Protein AF-A0A174V2C5-F1 (afdb_monomer)

pLDDT: mean 84.45, std 13.78, range [47.78, 96.88]

Sequence (103 aa):
MIDDFKVVDGKNGIFLGAPSKPDPTSRTGYRSTVRINDRATQERLNAAGAQAYHSAVEKLIARAEAVRPTPIKEQMAQAAREAGKENAARTAPAKKKEARDDR

Organism: NCBI:txid169435

Radius of gyration: 32.79 Å; Cα contacts (8 Å, |Δi|>4): 65; chains: 1; bounding box: 69×29×97 Å

Nearest PDB structures (foldseek):
  2ia9-assembly2_C  TM=8.467E-01  e=2.890E-02  Bacillus subtilis

InterPro domains:
  IPR036751 Stage V sporulation protein G superfamily [G3DSA:3.30.1120.40] (1-68)
  IPR036751 Stage V sporulation protein G superfamily [SSF160537] (1-59)

Solvent-accessible surface area (backbone atoms only — not comparable to full-atom values): 6418 Å² total; per-residue (Å²): 139,88,72,72,63,37,84,38,84,48,100,91,46,63,32,59,39,66,24,65,44,82,27,91,87,37,97,80,41,46,41,63,80,55,84,77,88,50,65,69,58,48,53,52,50,20,52,53,45,39,51,53,50,51,56,50,51,52,55,50,49,53,52,54,57,75,64,54,73,75,57,67,72,58,50,52,53,50,52,52,52,50,51,51,51,54,58,69,68,50,76,78,78,82,82,72,82,79,80,84,82,88,128

Mean predicted aligned error: 12.99 Å

Secondary structure (DSSP, 8-state):
-----EEEEETTEEEEEPPEEE-TTSTTSEEES-----HHHHHHHHHHHHHHHHHHHHHHHHHHHHTPPPPHHHHHHHHHHHHHHHHHHSPPP----------

Foldseek 3Di:
DADDWDFDQDPVGTFTDAHWDQDPPDPVRIDHPDDDPDPVVRVVRGVVVRVVVVVVVVVVVVVVVVPDPDPVVVVVVVVVVVVVVVVVPDDDDPDDDDDDDDD

Structure (mmCIF, N/CA/C/O backbone):
data_AF-A0A174V2C5-F1
#
_entry.id   AF-A0A174V2C5-F1
#
loop_
_atom_site.group_PDB
_atom_site.id
_atom_site.type_symbol
_atom_site.label_atom_id
_atom_site.label_alt_id
_atom_site.label_comp_id
_atom_site.label_asym_id
_atom_site.label_entity_id
_atom_site.label_seq_id
_atom_site.pdbx_PDB_ins_code
_atom_site.Cartn_x
_atom_site.Cartn_y
_atom_site.Cartn_z
_atom_site.occupancy
_atom_site.B_iso_or_equiv
_atom_site.auth_seq_id
_atom_site.auth_comp_id
_atom_site.auth_asym_id
_atom_site.auth_atom_id
_atom_site.pdbx_PDB_model_num
ATOM 1 N N . MET A 1 1 ? 4.905 -16.848 -7.999 1.00 83.62 1 MET A N 1
ATOM 2 C CA . MET A 1 1 ? 4.434 -15.681 -7.225 1.00 83.62 1 MET A CA 1
ATOM 3 C C . MET A 1 1 ? 5.636 -14.782 -6.972 1.00 83.62 1 MET A C 1
ATOM 5 O O . MET A 1 1 ? 6.736 -15.317 -6.883 1.00 83.62 1 MET A O 1
ATOM 9 N N . ILE A 1 2 ? 5.462 -13.460 -6.995 1.00 88.81 2 ILE A N 1
ATOM 10 C CA . ILE A 1 2 ? 6.523 -12.492 -6.682 1.00 88.81 2 ILE A CA 1
ATOM 11 C C . ILE A 1 2 ? 6.024 -11.679 -5.500 1.00 88.81 2 ILE A C 1
ATOM 13 O O . ILE A 1 2 ? 4.955 -11.076 -5.589 1.00 88.81 2 ILE A O 1
ATOM 17 N N . ASP A 1 3 ? 6.825 -11.652 -4.447 1.00 91.44 3 ASP A N 1
ATOM 18 C CA . ASP A 1 3 ? 6.482 -11.031 -3.176 1.00 91.44 3 ASP A CA 1
ATOM 19 C C . ASP A 1 3 ? 7.393 -9.830 -2.894 1.00 91.44 3 ASP A C 1
ATOM 21 O O . ASP A 1 3 ? 8.247 -9.474 -3.710 1.00 91.44 3 ASP A O 1
ATOM 25 N N . ASP A 1 4 ? 7.193 -9.186 -1.745 1.00 93.88 4 ASP A N 1
ATOM 26 C CA . ASP A 1 4 ? 7.984 -8.045 -1.262 1.00 93.88 4 ASP A CA 1
ATOM 27 C C . ASP A 1 4 ? 7.872 -6.758 -2.098 1.00 93.88 4 ASP A C 1
ATOM 29 O O . ASP A 1 4 ? 8.752 -5.889 -2.057 1.00 93.88 4 ASP A O 1
ATOM 33 N N . PHE A 1 5 ? 6.769 -6.590 -2.832 1.00 93.00 5 PHE A N 1
ATOM 34 C CA . PHE A 1 5 ? 6.405 -5.272 -3.346 1.00 93.00 5 PHE A CA 1
ATOM 35 C C . PHE A 1 5 ? 6.093 -4.338 -2.181 1.00 93.00 5 PHE A C 1
ATOM 37 O O . PHE A 1 5 ? 5.423 -4.712 -1.217 1.00 93.00 5 PHE A O 1
ATOM 44 N N . LYS A 1 6 ? 6.553 -3.095 -2.287 1.00 92.81 6 LYS A N 1
ATOM 45 C CA . LYS A 1 6 ? 6.288 -2.067 -1.279 1.00 92.81 6 LYS A CA 1
ATOM 46 C C . LYS A 1 6 ? 5.291 -1.073 -1.836 1.00 92.81 6 LYS A C 1
ATOM 48 O O . LYS A 1 6 ? 5.484 -0.577 -2.939 1.00 92.81 6 LYS A O 1
ATOM 53 N N . VAL A 1 7 ? 4.266 -0.740 -1.065 1.00 94.69 7 VAL A N 1
ATOM 54 C CA . VAL A 1 7 ? 3.452 0.443 -1.353 1.00 94.69 7 VAL A CA 1
ATOM 55 C C . VAL A 1 7 ? 4.269 1.655 -0.916 1.00 94.69 7 VAL A C 1
ATOM 57 O O . VAL A 1 7 ? 4.649 1.755 0.250 1.00 94.69 7 VAL A O 1
ATOM 60 N N . VAL A 1 8 ? 4.605 2.532 -1.857 1.00 94.94 8 VAL A N 1
ATOM 61 C CA . VAL A 1 8 ? 5.431 3.718 -1.612 1.00 94.94 8 VAL A CA 1
ATOM 62 C C . VAL A 1 8 ? 4.603 4.954 -1.907 1.00 94.94 8 VAL A C 1
ATOM 64 O O . VAL A 1 8 ? 4.074 5.086 -3.008 1.00 94.94 8 VAL A O 1
ATOM 67 N N . ASP A 1 9 ? 4.529 5.863 -0.938 1.00 94.62 9 ASP A N 1
ATOM 68 C CA . ASP A 1 9 ? 3.985 7.202 -1.143 1.00 94.62 9 ASP A CA 1
ATOM 69 C C . ASP A 1 9 ? 5.096 8.121 -1.661 1.00 94.62 9 ASP A C 1
ATOM 71 O O . ASP A 1 9 ? 6.029 8.487 -0.940 1.00 94.62 9 ASP A O 1
ATOM 75 N N . GLY A 1 10 ? 5.066 8.387 -2.965 1.00 93.56 10 GLY A N 1
ATOM 76 C CA . GLY A 1 10 ? 6.037 9.235 -3.637 1.00 93.56 10 GLY A CA 1
ATOM 77 C C . GLY A 1 10 ? 5.493 10.633 -3.898 1.00 93.56 10 GLY A C 1
ATOM 78 O O . GLY A 1 10 ? 4.306 10.910 -3.782 1.00 93.56 10 GLY A O 1
ATOM 79 N N . LYS A 1 11 ? 6.362 11.516 -4.397 1.00 95.25 11 LYS A N 1
ATOM 80 C CA . LYS A 1 11 ? 5.981 12.883 -4.797 1.00 95.25 11 LYS A CA 1
ATOM 81 C C . LYS A 1 11 ? 4.793 12.941 -5.778 1.00 95.25 11 LYS A C 1
ATOM 83 O O . LYS A 1 11 ? 4.064 13.924 -5.786 1.00 95.25 11 LYS A O 1
ATOM 88 N N . ASN A 1 12 ? 4.618 11.903 -6.599 1.00 90.94 12 ASN A N 1
ATOM 89 C CA . ASN A 1 12 ? 3.567 11.817 -7.617 1.00 90.94 12 ASN A CA 1
ATOM 90 C C . ASN A 1 12 ? 2.404 10.897 -7.195 1.00 90.94 12 ASN A C 1
ATOM 92 O O . ASN A 1 12 ? 1.640 10.453 -8.049 1.00 90.94 12 ASN A O 1
ATOM 96 N N . GLY A 1 13 ? 2.297 10.584 -5.902 1.00 92.00 13 GLY A N 1
ATOM 97 C CA . GLY A 1 13 ? 1.302 9.677 -5.343 1.00 92.00 13 GLY A CA 1
ATOM 98 C C . GLY A 1 13 ? 1.826 8.265 -5.088 1.00 92.00 13 GLY A C 1
ATOM 99 O O . GLY A 1 13 ? 3.026 7.982 -5.175 1.00 92.00 13 GLY A O 1
ATOM 100 N N . ILE A 1 14 ? 0.887 7.379 -4.756 1.00 93.31 14 ILE A N 1
ATOM 101 C CA . ILE A 1 14 ? 1.157 6.009 -4.320 1.00 93.31 14 ILE A CA 1
ATOM 102 C C . ILE A 1 14 ? 1.473 5.100 -5.516 1.00 93.31 14 ILE A C 1
ATOM 104 O O . ILE A 1 14 ? 0.752 5.091 -6.513 1.00 93.31 14 ILE A O 1
ATOM 108 N N . PHE A 1 15 ? 2.522 4.286 -5.398 1.00 93.69 15 PHE A N 1
ATOM 109 C CA . PHE A 1 15 ? 2.901 3.287 -6.401 1.00 93.69 15 PHE A CA 1
ATOM 110 C C . PHE A 1 15 ? 3.482 2.016 -5.768 1.00 93.69 15 PHE A C 1
ATOM 112 O O . PHE A 1 15 ? 3.803 1.984 -4.578 1.00 93.69 15 PHE A O 1
ATOM 119 N N . LEU A 1 16 ? 3.642 0.960 -6.573 1.00 93.88 16 LEU A N 1
ATOM 120 C CA . LEU A 1 16 ? 4.314 -0.266 -6.149 1.00 93.88 16 LEU A CA 1
ATOM 121 C C . LEU A 1 16 ? 5.816 -0.186 -6.445 1.00 93.88 16 LEU A C 1
ATOM 123 O O . LEU A 1 16 ? 6.266 -0.255 -7.589 1.00 93.88 16 LEU A O 1
ATOM 127 N N . GLY A 1 17 ? 6.610 -0.070 -5.386 1.00 93.06 17 GLY A N 1
ATOM 128 C CA . GLY A 1 17 ? 8.055 -0.222 -5.426 1.00 93.06 17 GLY A CA 1
ATOM 129 C C . GLY A 1 17 ? 8.439 -1.672 -5.707 1.00 93.06 17 GLY A C 1
ATOM 130 O O . GLY A 1 17 ? 7.978 -2.589 -5.024 1.00 93.06 17 GLY A O 1
ATOM 131 N N . ALA A 1 18 ? 9.301 -1.870 -6.707 1.00 93.12 18 ALA A N 1
ATOM 132 C CA . ALA A 1 18 ? 9.793 -3.193 -7.062 1.00 93.12 18 ALA A CA 1
ATOM 133 C C . ALA A 1 18 ? 10.570 -3.828 -5.889 1.00 93.12 18 ALA A C 1
ATOM 135 O O . ALA A 1 18 ? 11.346 -3.124 -5.227 1.00 93.12 18 ALA A O 1
ATOM 136 N N . PRO A 1 19 ? 10.429 -5.146 -5.673 1.00 94.50 19 PRO A N 1
ATOM 137 C CA . PRO A 1 19 ? 11.188 -5.870 -4.663 1.00 94.50 19 PRO A CA 1
ATOM 138 C C . PRO A 1 19 ? 12.692 -5.646 -4.836 1.00 94.50 19 PRO A C 1
ATOM 140 O O . PRO A 1 19 ? 13.216 -5.644 -5.958 1.00 94.50 19 PRO A O 1
ATOM 143 N N . SER A 1 20 ? 13.399 -5.428 -3.728 1.00 93.62 20 SER A N 1
ATOM 144 C CA . SER A 1 20 ? 14.823 -5.097 -3.733 1.00 93.62 20 SER A CA 1
ATOM 145 C C . SER A 1 20 ? 15.575 -5.754 -2.582 1.00 93.62 20 SER A C 1
ATOM 147 O O . SER A 1 20 ? 15.014 -6.015 -1.519 1.00 93.62 20 SER A O 1
ATOM 149 N N . LYS A 1 21 ? 16.863 -6.029 -2.805 1.00 94.44 21 LYS A N 1
ATOM 150 C CA . LYS A 1 21 ? 17.783 -6.589 -1.807 1.00 94.44 21 LYS A CA 1
ATOM 151 C C . LYS A 1 21 ? 19.027 -5.715 -1.663 1.00 94.44 21 LYS A C 1
ATOM 153 O O . LYS A 1 21 ? 19.378 -5.040 -2.634 1.00 94.44 21 LYS A O 1
ATOM 158 N N . PRO A 1 22 ? 19.686 -5.719 -0.492 1.00 95.50 22 PRO A N 1
ATOM 159 C CA . PRO A 1 22 ? 20.984 -5.084 -0.332 1.00 95.50 22 PRO A CA 1
ATOM 160 C C . PRO A 1 22 ? 21.986 -5.645 -1.341 1.00 95.50 22 PRO A C 1
ATOM 162 O O . PRO A 1 22 ? 22.048 -6.854 -1.561 1.00 95.50 22 PRO A O 1
ATOM 165 N N . ASP A 1 23 ? 22.749 -4.758 -1.958 1.00 94.31 23 ASP A N 1
ATOM 166 C CA . ASP A 1 23 ? 23.805 -5.094 -2.901 1.00 94.31 23 ASP A CA 1
ATOM 167 C C . ASP A 1 23 ? 24.958 -4.099 -2.705 1.00 94.31 23 ASP A C 1
ATOM 169 O O . ASP A 1 23 ? 24.824 -2.939 -3.108 1.00 94.31 23 ASP A O 1
ATOM 173 N N . PRO A 1 24 ? 26.078 -4.518 -2.087 1.00 93.19 24 PRO A N 1
ATOM 174 C CA . PRO A 1 24 ? 27.205 -3.633 -1.795 1.00 93.19 24 PRO A CA 1
ATOM 175 C C . PRO A 1 24 ? 27.934 -3.160 -3.059 1.00 93.19 24 PRO A C 1
ATOM 177 O O . PRO A 1 24 ? 28.704 -2.207 -2.999 1.00 93.19 24 PRO A O 1
ATOM 180 N N . THR A 1 25 ? 27.691 -3.802 -4.204 1.00 9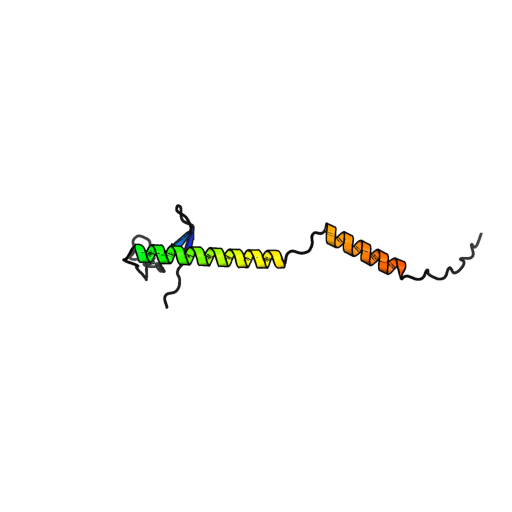3.38 25 THR A N 1
ATOM 181 C CA . THR A 1 25 ? 28.264 -3.408 -5.498 1.00 93.38 25 THR A CA 1
ATOM 182 C C . THR A 1 25 ? 27.391 -2.392 -6.238 1.00 93.38 25 THR A C 1
ATOM 184 O O . THR A 1 25 ? 27.836 -1.756 -7.194 1.00 93.38 25 THR A O 1
ATOM 187 N N . SER A 1 26 ? 26.146 -2.202 -5.787 1.00 91.44 26 SER A N 1
ATOM 188 C CA . SER A 1 26 ? 25.228 -1.211 -6.336 1.00 91.44 26 SER A CA 1
ATOM 189 C C . SER A 1 26 ? 25.540 0.181 -5.797 1.00 91.44 26 SER A C 1
ATOM 191 O O . SER A 1 26 ? 25.743 0.377 -4.601 1.00 91.44 26 SER A O 1
ATOM 193 N N . ARG A 1 27 ? 25.446 1.192 -6.667 1.00 92.19 27 ARG A N 1
ATOM 194 C CA . ARG A 1 27 ? 25.607 2.610 -6.302 1.00 92.19 27 ARG A CA 1
ATOM 195 C C . ARG A 1 27 ? 24.676 3.052 -5.167 1.00 92.19 27 ARG A C 1
ATOM 197 O O . ARG A 1 27 ? 25.021 3.952 -4.413 1.00 92.19 27 ARG A O 1
ATOM 204 N N . THR A 1 28 ? 23.485 2.462 -5.070 1.00 90.19 28 THR A N 1
ATOM 205 C CA . THR A 1 28 ? 22.495 2.805 -4.036 1.00 90.19 28 THR A CA 1
ATOM 206 C C . THR A 1 28 ? 22.540 1.864 -2.833 1.00 90.19 28 THR A C 1
ATOM 208 O O . THR A 1 28 ? 21.705 1.996 -1.944 1.00 90.19 28 THR A O 1
ATOM 211 N N . GLY A 1 29 ? 23.437 0.871 -2.821 1.00 95.00 29 GLY A N 1
ATOM 212 C CA . GLY A 1 29 ? 23.471 -0.192 -1.811 1.00 95.00 29 GLY A CA 1
ATOM 213 C C . GLY A 1 29 ? 22.324 -1.204 -1.919 1.00 95.00 29 GLY A C 1
ATOM 214 O O . GLY A 1 29 ? 22.225 -2.102 -1.089 1.00 95.00 29 GLY A O 1
ATOM 215 N N . TYR A 1 30 ? 21.453 -1.075 -2.926 1.00 93.88 30 TYR A N 1
ATOM 216 C CA . TYR A 1 30 ? 20.311 -1.960 -3.162 1.00 93.88 30 TYR A CA 1
ATOM 217 C C . TYR A 1 30 ? 20.156 -2.273 -4.650 1.00 93.88 30 TYR A C 1
ATOM 219 O O . TYR A 1 30 ? 20.456 -1.442 -5.512 1.00 93.88 30 TYR A O 1
ATOM 227 N N . ARG A 1 31 ? 19.620 -3.454 -4.957 1.00 93.44 31 ARG A N 1
ATOM 228 C CA . ARG A 1 31 ? 19.303 -3.898 -6.315 1.00 93.44 31 ARG A CA 1
ATOM 229 C C . ARG A 1 31 ? 17.897 -4.475 -6.371 1.00 93.44 31 ARG A C 1
ATOM 231 O O . ARG A 1 31 ? 17.536 -5.332 -5.566 1.00 93.44 31 ARG A O 1
ATOM 238 N N . SER A 1 32 ? 17.115 -4.038 -7.356 1.00 92.38 32 SER A N 1
ATOM 239 C CA . SER A 1 32 ? 15.813 -4.642 -7.644 1.00 92.38 32 SER A CA 1
ATOM 240 C C . SER A 1 32 ? 15.997 -6.097 -8.074 1.00 92.38 32 SER A C 1
ATOM 242 O O . SER A 1 32 ? 16.798 -6.392 -8.968 1.00 92.38 32 SER A O 1
ATOM 244 N N . THR A 1 33 ? 15.272 -7.010 -7.438 1.00 92.19 33 THR A N 1
ATOM 245 C CA . THR A 1 33 ? 15.259 -8.433 -7.811 1.00 92.19 33 THR A CA 1
ATOM 246 C C . THR A 1 33 ? 14.366 -8.678 -9.023 1.00 92.19 33 THR A C 1
ATOM 248 O O . THR A 1 33 ? 14.581 -9.642 -9.752 1.00 92.19 33 THR A O 1
ATOM 251 N N . VAL A 1 34 ? 13.423 -7.769 -9.280 1.00 91.88 34 VAL A N 1
ATOM 252 C CA . VAL A 1 34 ? 12.489 -7.814 -10.407 1.00 91.88 34 VAL A CA 1
ATOM 253 C C . VAL A 1 34 ? 12.532 -6.492 -11.165 1.00 91.88 34 VAL A C 1
ATOM 255 O O . VAL A 1 34 ? 12.604 -5.418 -10.566 1.00 91.88 34 VAL A O 1
ATOM 258 N N . ARG A 1 35 ? 12.485 -6.572 -12.498 1.00 89.00 35 ARG A N 1
ATOM 259 C CA . ARG A 1 35 ? 12.364 -5.417 -13.393 1.00 89.00 35 ARG A CA 1
ATOM 260 C C . ARG A 1 35 ? 11.200 -5.638 -14.345 1.00 89.00 35 ARG A C 1
ATOM 262 O O . ARG A 1 35 ? 11.083 -6.706 -14.937 1.00 89.00 35 ARG A O 1
ATOM 269 N N . ILE A 1 36 ? 10.364 -4.616 -14.484 1.00 90.62 36 ILE A N 1
ATOM 270 C CA . ILE A 1 36 ? 9.264 -4.582 -15.446 1.00 90.62 36 ILE A CA 1
ATOM 271 C C . ILE A 1 36 ? 9.725 -3.667 -16.577 1.00 90.62 36 ILE A C 1
ATOM 273 O O . ILE A 1 36 ? 9.932 -2.478 -16.356 1.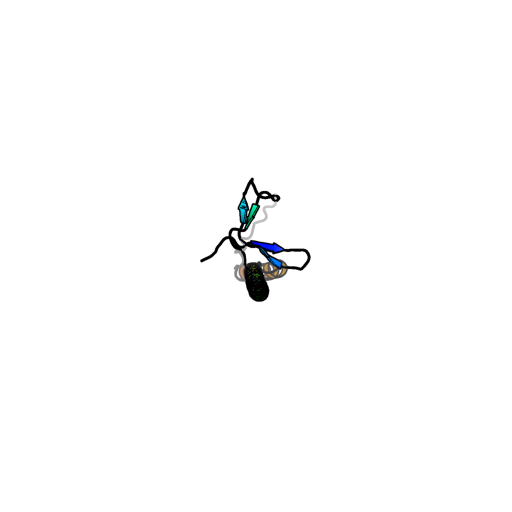00 90.62 36 ILE A O 1
ATOM 277 N N . ASN A 1 37 ? 9.957 -4.238 -17.757 1.00 91.19 37 ASN A N 1
ATOM 278 C CA . ASN A 1 37 ? 10.496 -3.486 -18.895 1.00 91.19 37 ASN A CA 1
ATOM 279 C C . ASN A 1 37 ? 9.406 -2.707 -19.645 1.00 91.19 37 ASN A C 1
ATOM 281 O O . ASN A 1 37 ? 9.690 -1.668 -20.232 1.00 91.19 37 ASN A O 1
ATOM 285 N N . ASP A 1 38 ? 8.169 -3.210 -19.629 1.00 95.19 38 ASP A N 1
ATOM 286 C CA . ASP A 1 38 ? 7.036 -2.551 -20.270 1.00 95.19 38 ASP A CA 1
ATOM 287 C C . ASP A 1 38 ? 6.378 -1.535 -19.331 1.00 95.19 38 ASP A C 1
ATOM 289 O O . ASP A 1 38 ? 5.865 -1.875 -18.259 1.00 95.19 38 ASP A O 1
ATOM 293 N N . ARG A 1 39 ? 6.350 -0.277 -19.773 1.00 93.19 39 ARG A N 1
ATOM 294 C CA . ARG A 1 39 ? 5.778 0.830 -19.010 1.00 93.19 39 ARG A CA 1
ATOM 295 C C . ARG A 1 39 ? 4.276 0.665 -18.794 1.00 93.19 39 ARG A C 1
ATOM 297 O O . ARG A 1 39 ? 3.803 0.932 -17.692 1.00 93.19 39 ARG A O 1
ATOM 304 N N . ALA A 1 40 ? 3.536 0.197 -19.798 1.00 96.19 40 ALA A N 1
ATOM 305 C CA . ALA A 1 40 ? 2.088 0.032 -19.674 1.00 96.19 40 ALA A CA 1
ATOM 306 C C . ALA A 1 40 ? 1.743 -1.017 -18.606 1.00 96.19 40 ALA A C 1
ATOM 308 O O . ALA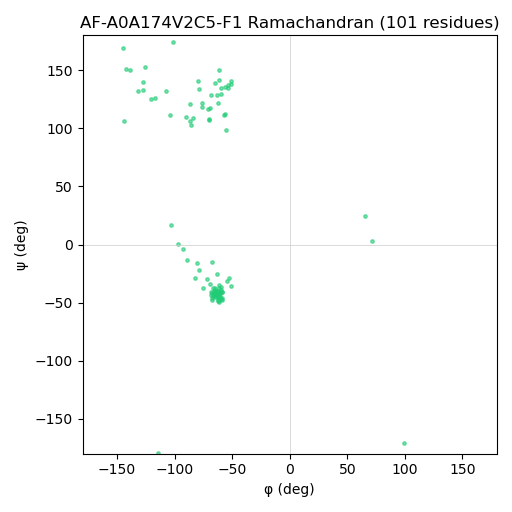 A 1 40 ? 0.847 -0.817 -17.784 1.00 96.19 40 ALA A O 1
ATOM 309 N N . THR A 1 41 ? 2.497 -2.115 -18.564 1.00 94.31 41 THR A N 1
ATOM 310 C CA . THR A 1 41 ? 2.382 -3.135 -17.518 1.00 94.31 41 THR A CA 1
ATOM 311 C C . THR A 1 41 ? 2.728 -2.571 -16.140 1.00 94.31 41 THR A C 1
ATOM 313 O O . THR A 1 41 ? 2.001 -2.827 -15.181 1.00 94.31 41 THR A O 1
ATOM 316 N N . GLN A 1 42 ? 3.787 -1.765 -16.024 1.00 93.19 42 GLN A N 1
ATOM 317 C CA . GLN A 1 42 ? 4.151 -1.130 -14.756 1.00 93.19 42 GLN A CA 1
ATOM 318 C C . GLN A 1 42 ? 3.054 -0.184 -14.245 1.00 93.19 42 GLN A C 1
ATOM 320 O O . GLN A 1 42 ? 2.709 -0.221 -13.066 1.00 93.19 42 GLN A O 1
ATOM 325 N N . GLU A 1 43 ? 2.476 0.635 -15.123 1.00 93.88 43 GLU A N 1
ATOM 326 C CA . GLU A 1 43 ? 1.394 1.559 -14.771 1.00 93.88 43 GLU A CA 1
ATOM 327 C C . GLU A 1 43 ? 0.131 0.809 -14.329 1.00 93.88 43 GLU A C 1
ATOM 329 O O . GLU A 1 43 ? -0.465 1.166 -13.312 1.00 93.88 43 GLU A O 1
ATOM 334 N N . ARG A 1 44 ? -0.233 -0.288 -15.008 1.00 95.38 44 ARG A N 1
ATOM 335 C CA . ARG A 1 44 ? -1.351 -1.153 -14.588 1.00 95.38 44 ARG A CA 1
ATOM 336 C C . ARG A 1 44 ? -1.116 -1.780 -13.217 1.00 95.38 44 ARG A C 1
ATOM 338 O O . ARG A 1 44 ? -2.036 -1.807 -12.403 1.00 95.38 44 ARG A O 1
ATOM 345 N N . LEU A 1 45 ? 0.098 -2.263 -12.947 1.00 94.00 45 LEU A N 1
ATOM 346 C CA . LEU A 1 45 ? 0.452 -2.830 -11.643 1.00 94.00 45 LEU A CA 1
ATOM 347 C C . LEU A 1 45 ? 0.397 -1.773 -10.540 1.00 94.00 45 LEU A C 1
ATOM 349 O O . LEU A 1 45 ? -0.166 -2.031 -9.479 1.00 94.00 45 LEU A O 1
ATOM 353 N N . ASN A 1 46 ? 0.913 -0.572 -10.800 1.00 93.81 46 ASN A N 1
ATOM 354 C CA . ASN A 1 46 ? 0.828 0.543 -9.861 1.00 93.81 46 ASN A CA 1
ATOM 355 C C . ASN A 1 46 ? -0.626 0.922 -9.563 1.00 93.81 46 ASN A C 1
ATOM 357 O O . ASN A 1 46 ? -0.978 1.073 -8.397 1.00 93.81 46 ASN A O 1
ATOM 361 N N . ALA A 1 47 ? -1.475 1.017 -10.590 1.00 94.56 47 ALA A N 1
ATOM 362 C CA . ALA A 1 47 ? -2.891 1.330 -10.424 1.00 94.56 47 ALA A CA 1
ATOM 363 C C . ALA A 1 47 ? -3.620 0.258 -9.601 1.00 94.56 47 ALA A C 1
ATOM 365 O O . ALA A 1 47 ? -4.312 0.588 -8.639 1.00 94.56 47 ALA A O 1
ATOM 366 N N . ALA A 1 48 ? -3.414 -1.023 -9.924 1.00 94.94 48 ALA A N 1
ATOM 367 C CA . ALA A 1 48 ? -4.004 -2.132 -9.180 1.00 94.94 48 ALA A CA 1
ATOM 368 C C . ALA A 1 48 ? -3.528 -2.163 -7.717 1.00 94.94 48 ALA A C 1
ATOM 370 O O . ALA A 1 48 ? -4.329 -2.360 -6.804 1.00 94.94 48 ALA A O 1
ATOM 371 N N . GLY A 1 49 ? -2.235 -1.922 -7.480 1.00 93.06 49 GLY A N 1
ATOM 372 C CA . GLY A 1 49 ? -1.657 -1.856 -6.139 1.00 93.06 49 GLY A CA 1
ATOM 373 C C . GLY A 1 49 ? -2.195 -0.696 -5.307 1.00 93.06 49 GLY A C 1
ATOM 374 O O . GLY A 1 49 ? -2.569 -0.892 -4.152 1.00 93.06 49 GLY A O 1
ATOM 375 N N . ALA A 1 50 ? -2.285 0.498 -5.896 1.00 94.50 50 ALA A N 1
ATOM 376 C CA . ALA A 1 50 ? -2.850 1.670 -5.235 1.00 94.50 50 ALA A CA 1
ATOM 377 C C . ALA A 1 50 ? -4.330 1.452 -4.882 1.00 94.50 50 ALA A C 1
ATOM 379 O O . ALA A 1 50 ? -4.732 1.697 -3.746 1.00 94.50 50 ALA A O 1
ATOM 380 N N . GLN A 1 51 ? -5.128 0.912 -5.809 1.00 95.38 51 GLN A N 1
ATOM 381 C CA . GLN A 1 51 ? -6.528 0.562 -5.548 1.00 95.38 51 GLN A CA 1
ATOM 382 C C . GLN A 1 51 ? -6.661 -0.440 -4.397 1.00 95.38 51 GLN A C 1
ATOM 384 O O . GLN A 1 51 ? -7.434 -0.211 -3.469 1.00 95.38 51 GLN A O 1
ATOM 389 N N . ALA A 1 52 ? -5.871 -1.517 -4.412 1.00 95.62 52 ALA A N 1
ATOM 390 C CA . ALA A 1 52 ? -5.888 -2.517 -3.349 1.00 95.62 52 ALA A CA 1
ATOM 391 C C . A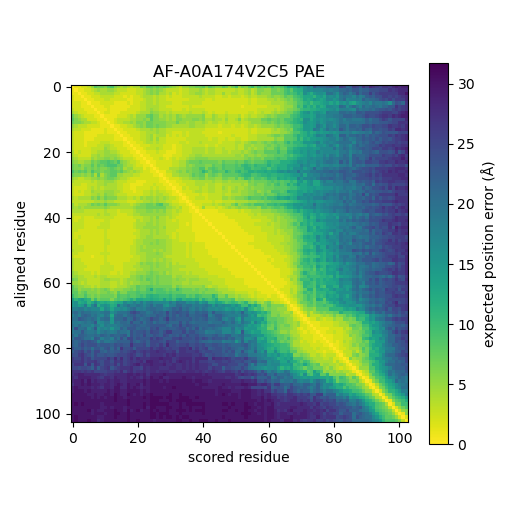LA A 1 52 ? -5.508 -1.922 -1.983 1.00 95.62 52 ALA A C 1
ATOM 393 O O . ALA A 1 52 ? -6.146 -2.243 -0.978 1.00 95.62 52 ALA A O 1
ATOM 394 N N . TYR A 1 53 ? -4.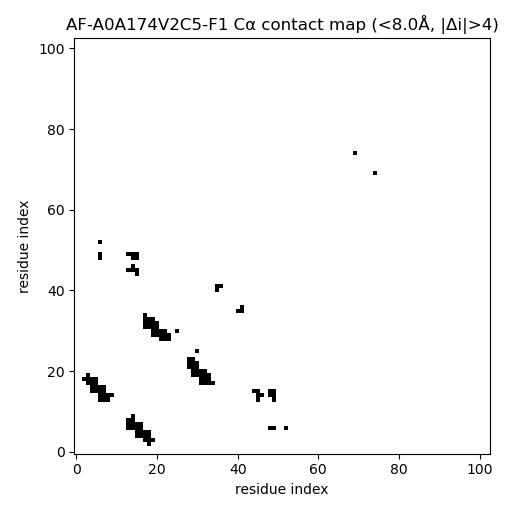513 -1.029 -1.947 1.00 95.81 53 TYR A N 1
ATOM 395 C CA . TYR A 1 53 ? -4.134 -0.302 -0.737 1.00 95.81 53 TYR A CA 1
ATOM 396 C C . TYR A 1 53 ? -5.287 0.562 -0.212 1.00 95.81 53 TYR A C 1
ATOM 398 O O . TYR A 1 53 ? -5.651 0.440 0.957 1.00 95.81 53 TYR A O 1
ATOM 406 N N . HIS A 1 54 ? -5.917 1.370 -1.068 1.00 95.56 54 HIS A N 1
ATOM 407 C CA . HIS A 1 54 ? -7.053 2.205 -0.670 1.00 95.56 54 HIS A CA 1
ATOM 408 C C . HIS A 1 54 ? -8.219 1.374 -0.132 1.00 95.56 54 HIS A C 1
ATOM 410 O O . HIS A 1 54 ? -8.706 1.648 0.962 1.00 95.56 54 HIS A O 1
ATOM 416 N N . SER A 1 55 ? -8.601 0.293 -0.816 1.00 96.88 55 SER A N 1
ATOM 417 C CA . SER A 1 55 ? -9.656 -0.603 -0.330 1.00 96.88 55 SER A CA 1
ATOM 418 C C . SER A 1 55 ? -9.310 -1.262 1.009 1.00 96.88 55 SER A C 1
ATOM 420 O O . SER A 1 55 ? -10.196 -1.510 1.828 1.00 96.88 55 SER A O 1
ATOM 422 N N . ALA A 1 56 ? -8.036 -1.582 1.256 1.00 95.50 56 ALA A N 1
ATOM 423 C CA . ALA A 1 56 ? -7.602 -2.116 2.545 1.00 95.50 56 ALA A CA 1
ATOM 424 C C . ALA A 1 56 ? -7.717 -1.065 3.661 1.00 95.50 56 ALA A C 1
ATOM 426 O O . ALA A 1 56 ? -8.195 -1.385 4.752 1.00 95.50 56 ALA A O 1
ATOM 427 N N . VAL A 1 57 ? -7.343 0.185 3.375 1.00 95.56 57 VAL A N 1
ATOM 428 C CA . VAL A 1 57 ? -7.488 1.315 4.303 1.00 95.56 57 VAL A CA 1
ATOM 429 C C . VAL A 1 57 ? -8.961 1.583 4.615 1.00 95.56 57 VAL A C 1
ATOM 431 O O . VAL A 1 57 ? -9.318 1.704 5.782 1.00 95.56 57 VAL A O 1
ATOM 434 N N . GLU A 1 58 ? -9.843 1.591 3.618 1.00 96.06 58 GLU A N 1
ATOM 435 C CA . GLU A 1 58 ? -11.286 1.769 3.833 1.00 96.06 58 GLU A CA 1
ATOM 436 C C . GLU A 1 58 ? -11.876 0.666 4.713 1.00 96.06 58 GLU A C 1
ATOM 438 O O . GLU A 1 58 ? -12.627 0.945 5.646 1.00 96.06 58 GLU A O 1
ATOM 443 N N . LYS A 1 59 ? -11.485 -0.595 4.489 1.00 96.00 59 LYS A N 1
ATOM 444 C CA . LYS A 1 59 ? -11.895 -1.712 5.354 1.00 96.00 59 LYS A CA 1
ATOM 445 C C . LYS A 1 59 ? -11.397 -1.538 6.787 1.00 96.00 59 LYS A C 1
ATOM 447 O O . LYS A 1 59 ? -12.108 -1.905 7.721 1.00 96.00 59 LYS A O 1
ATOM 452 N N . LEU A 1 60 ? -10.190 -1.004 6.972 1.00 94.56 60 LEU A N 1
ATOM 453 C CA . LEU A 1 60 ? -9.646 -0.709 8.296 1.00 94.56 60 LEU A CA 1
ATOM 454 C C . LEU A 1 60 ? -10.445 0.403 8.988 1.00 94.56 60 LEU A C 1
ATOM 456 O O . LEU A 1 60 ? -10.797 0.254 10.156 1.00 94.56 60 LEU A O 1
ATOM 460 N N . ILE A 1 61 ? -10.781 1.471 8.262 1.00 93.75 61 ILE A N 1
ATOM 461 C CA . ILE A 1 61 ? -11.600 2.579 8.768 1.00 93.75 61 ILE A CA 1
ATOM 462 C C . ILE A 1 61 ? -12.995 2.081 9.144 1.00 93.75 61 ILE A C 1
ATOM 464 O O . ILE A 1 61 ? -13.428 2.318 10.266 1.00 93.75 61 ILE A O 1
ATOM 468 N N . ALA A 1 62 ? -13.656 1.317 8.274 1.00 93.56 62 ALA A N 1
ATOM 469 C CA . ALA A 1 62 ? -14.982 0.765 8.542 1.00 93.56 62 ALA A CA 1
ATOM 470 C C . ALA A 1 62 ? -14.993 -0.136 9.788 1.00 93.56 62 ALA A C 1
ATOM 472 O O . ALA A 1 62 ? -15.917 -0.082 10.596 1.00 93.56 62 ALA A O 1
ATOM 473 N N . ARG A 1 63 ? -13.939 -0.939 9.991 1.00 91.38 63 ARG A N 1
ATOM 474 C CA . ARG A 1 63 ? -13.775 -1.730 11.221 1.00 91.38 63 ARG A CA 1
ATOM 475 C C . ARG A 1 63 ? -13.575 -0.845 12.444 1.00 91.38 63 ARG A C 1
ATOM 477 O O . ARG A 1 63 ? -14.174 -1.113 13.479 1.00 91.38 63 ARG A O 1
ATOM 484 N N . ALA A 1 64 ? -12.755 0.195 12.335 1.00 88.44 64 ALA A N 1
ATOM 485 C CA . ALA A 1 64 ? -12.556 1.138 13.425 1.00 88.44 64 ALA A CA 1
ATOM 486 C C . ALA A 1 64 ? -13.861 1.869 13.775 1.00 88.44 64 ALA A C 1
ATOM 488 O O . ALA A 1 64 ? -14.155 2.041 14.951 1.00 88.44 64 ALA A O 1
ATOM 489 N N . GLU A 1 65 ? -14.662 2.250 12.778 1.00 86.94 65 GLU A N 1
ATOM 490 C CA . GLU A 1 65 ? -15.974 2.881 12.948 1.00 86.94 65 GLU A CA 1
ATOM 491 C C . GLU A 1 65 ? -17.001 1.951 13.586 1.00 86.94 65 GLU A C 1
ATOM 493 O O . GLU A 1 65 ? -17.697 2.376 14.503 1.00 86.94 65 GLU A O 1
ATOM 498 N N . ALA A 1 66 ? -17.044 0.679 13.187 1.00 84.19 66 ALA A N 1
ATOM 499 C CA . ALA A 1 66 ? -17.923 -0.317 13.798 1.00 84.19 66 ALA A CA 1
ATOM 500 C C . ALA A 1 66 ? -17.608 -0.578 15.283 1.00 84.19 66 ALA A C 1
ATOM 502 O O . ALA A 1 66 ? -18.485 -0.992 16.036 1.00 84.19 66 ALA A O 1
ATOM 503 N N . VAL A 1 67 ? -16.364 -0.337 15.709 1.00 83.56 67 VAL A N 1
ATOM 504 C CA . VAL A 1 67 ? -15.916 -0.492 17.105 1.00 83.56 67 VAL A CA 1
ATOM 505 C C . VAL A 1 67 ? -16.039 0.819 17.894 1.00 83.56 67 VAL A C 1
ATOM 507 O O . VAL A 1 67 ? -15.797 0.832 19.101 1.00 83.56 67 VAL A O 1
ATOM 510 N N . ARG A 1 68 ? -16.433 1.938 17.265 1.00 76.94 68 ARG A N 1
ATOM 511 C CA . ARG A 1 68 ? -16.586 3.202 17.995 1.00 76.94 68 ARG A CA 1
ATOM 512 C C . ARG A 1 68 ? -17.679 3.043 19.056 1.00 76.94 68 ARG A C 1
ATOM 514 O O . ARG A 1 68 ? -18.817 2.734 18.704 1.00 76.94 68 ARG A O 1
ATOM 521 N N . PRO A 1 69 ? -17.363 3.265 20.345 1.00 73.31 69 PRO A N 1
ATOM 522 C CA . PRO A 1 69 ? -18.380 3.236 21.381 1.00 73.31 69 PRO A CA 1
ATOM 523 C C . PRO A 1 69 ? -19.419 4.325 21.102 1.00 73.31 69 PRO A C 1
ATOM 525 O O . PRO A 1 69 ? -19.090 5.376 20.541 1.00 73.31 69 PRO A O 1
ATOM 528 N N . THR A 1 70 ? -20.669 4.086 21.511 1.00 75.62 70 THR A N 1
ATOM 529 C CA . THR A 1 70 ? -21.719 5.109 21.433 1.00 75.62 70 THR A CA 1
ATOM 530 C C . THR A 1 70 ? -21.222 6.400 22.084 1.00 75.62 70 THR A C 1
ATOM 532 O O . THR A 1 70 ? -20.527 6.343 23.102 1.00 75.62 70 THR A O 1
ATOM 535 N N . PRO A 1 71 ? -21.523 7.581 21.526 1.00 79.69 71 PRO A N 1
ATOM 536 C CA . PRO A 1 71 ? -21.115 8.840 22.130 1.00 79.69 71 PRO A CA 1
ATOM 537 C C . PRO A 1 71 ? -21.513 8.901 23.612 1.00 79.69 71 PRO A C 1
ATOM 539 O O . PRO A 1 71 ? -22.627 8.530 23.975 1.00 79.69 71 PRO A O 1
ATOM 542 N N . ILE A 1 72 ? -20.627 9.416 24.474 1.00 80.81 72 ILE A N 1
ATOM 543 C CA . ILE A 1 72 ? -20.821 9.455 25.941 1.00 80.81 72 ILE A CA 1
ATOM 544 C C . ILE A 1 72 ? -22.178 10.061 26.332 1.00 80.81 72 ILE A C 1
ATOM 546 O O . ILE A 1 72 ? -22.818 9.604 27.272 1.00 80.81 72 ILE A O 1
ATOM 550 N N . LYS A 1 73 ? -22.664 11.060 25.585 1.00 80.81 73 LYS A N 1
ATOM 551 C CA . LYS A 1 73 ? -23.986 11.666 25.815 1.00 80.81 73 LYS A CA 1
ATOM 552 C C . LYS A 1 73 ? -25.126 10.647 25.725 1.00 80.81 73 LYS A C 1
ATOM 554 O O . LYS A 1 73 ? -26.047 10.686 26.534 1.00 80.81 73 LYS A O 1
ATOM 559 N N . GLU A 1 74 ? -25.059 9.738 24.760 1.00 79.94 74 GLU A N 1
ATOM 560 C CA . GLU A 1 74 ? -26.063 8.693 24.562 1.00 79.94 74 GLU A CA 1
ATOM 561 C C . GLU A 1 74 ? -25.925 7.585 25.605 1.00 79.94 74 GLU A C 1
ATOM 563 O O . GLU A 1 74 ? -26.938 7.128 26.130 1.00 79.94 74 GLU A O 1
ATOM 568 N N . GLN A 1 75 ? -24.692 7.232 25.985 1.00 82.50 75 GLN A N 1
ATOM 569 C CA . GLN A 1 75 ? -24.435 6.311 27.098 1.00 82.50 75 GLN A CA 1
ATOM 570 C C . GLN A 1 75 ? -25.024 6.842 28.412 1.00 82.50 75 GLN A C 1
ATOM 572 O O . GLN A 1 75 ? -25.738 6.125 29.107 1.00 82.50 75 GLN A O 1
ATOM 577 N N . MET A 1 76 ? -24.805 8.124 28.723 1.00 85.06 76 MET A N 1
ATOM 578 C CA . MET A 1 76 ? -25.350 8.774 29.921 1.00 85.06 76 MET A CA 1
ATOM 579 C C . MET A 1 76 ? -26.881 8.847 29.891 1.00 85.06 76 MET A C 1
ATOM 581 O O . MET A 1 76 ? -27.532 8.633 30.912 1.00 85.06 76 MET A O 1
ATOM 585 N N . ALA A 1 77 ? -27.475 9.117 28.725 1.00 84.06 77 ALA A N 1
ATOM 586 C CA . ALA A 1 77 ? -28.927 9.136 28.570 1.00 84.06 77 ALA A CA 1
ATOM 587 C C . ALA A 1 77 ? -29.553 7.739 28.7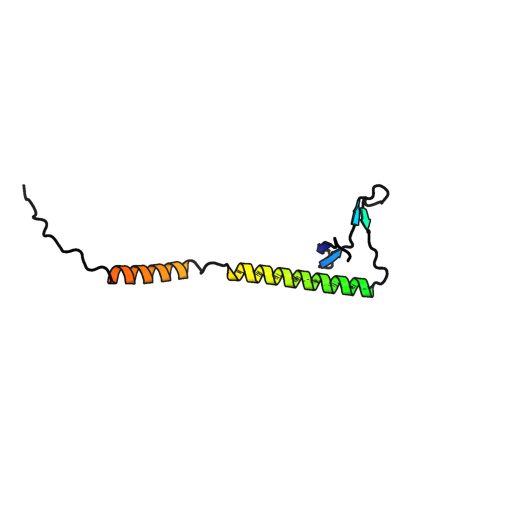44 1.00 84.06 77 ALA A C 1
ATOM 589 O O . ALA A 1 77 ? -30.628 7.621 29.333 1.00 84.06 77 ALA A O 1
ATOM 590 N N . GLN A 1 78 ? -28.896 6.682 28.260 1.00 81.56 78 GLN A N 1
ATOM 591 C CA . GLN A 1 78 ? -29.317 5.296 28.487 1.00 81.56 78 GLN A CA 1
ATOM 592 C C . GLN A 1 78 ? -29.171 4.904 29.961 1.00 81.56 78 GLN A C 1
ATOM 594 O O . GLN A 1 78 ? -30.147 4.447 30.553 1.00 81.56 78 GLN A O 1
ATOM 599 N N . ALA A 1 79 ? -28.027 5.201 30.582 1.00 79.94 79 ALA A N 1
ATOM 600 C CA . ALA A 1 79 ? -27.788 4.945 32.001 1.00 79.94 79 ALA A CA 1
ATOM 601 C C . ALA A 1 79 ? -28.812 5.659 32.902 1.00 79.94 79 ALA A C 1
ATOM 603 O O . ALA A 1 79 ? -29.343 5.064 33.836 1.00 79.94 79 ALA A O 1
ATOM 604 N N . ALA A 1 80 ? -29.168 6.911 32.592 1.00 78.44 80 ALA A N 1
ATOM 605 C CA . ALA A 1 80 ? -30.201 7.643 33.326 1.00 78.44 80 ALA A CA 1
ATOM 606 C C . ALA A 1 80 ? -31.596 7.007 33.178 1.00 78.44 80 ALA A C 1
ATOM 608 O O . ALA A 1 80 ? -32.369 6.965 34.137 1.00 78.44 80 ALA A O 1
ATOM 609 N N . ARG A 1 81 ? -31.928 6.481 31.991 1.00 79.31 81 ARG A N 1
ATOM 610 C CA . ARG A 1 81 ? -33.192 5.762 31.753 1.00 79.31 81 ARG A CA 1
ATOM 611 C C . ARG A 1 81 ? -33.236 4.428 32.495 1.00 79.31 81 ARG A C 1
ATOM 613 O O . ARG A 1 81 ? -34.284 4.084 33.035 1.00 79.31 81 ARG A O 1
ATOM 620 N N . GLU A 1 82 ? -32.135 3.684 32.527 1.00 79.44 82 GLU A N 1
ATOM 621 C CA . GLU A 1 82 ? -32.028 2.418 33.261 1.00 79.44 82 GLU A CA 1
ATOM 622 C C . GLU A 1 82 ? -32.096 2.635 34.773 1.00 79.44 82 GLU A C 1
ATOM 624 O O . GLU A 1 82 ? -32.924 2.009 35.432 1.00 79.44 82 GLU A O 1
ATOM 629 N N . ALA A 1 83 ? -31.358 3.613 35.304 1.00 74.94 83 ALA A N 1
ATOM 630 C CA . ALA A 1 83 ? -31.441 4.005 36.710 1.00 74.94 83 ALA A CA 1
ATOM 631 C C . ALA A 1 83 ? -32.855 4.473 37.100 1.00 74.94 83 ALA A C 1
ATOM 633 O O . ALA A 1 83 ? -33.333 4.185 38.196 1.00 74.94 83 ALA A O 1
ATOM 634 N N . GLY A 1 84 ? -33.561 5.168 36.201 1.00 72.94 84 GLY A N 1
ATOM 635 C CA . GLY A 1 84 ? -34.961 5.548 36.403 1.00 72.94 84 GLY A CA 1
ATOM 636 C C . GLY A 1 84 ? -35.901 4.343 36.500 1.00 72.94 84 GLY A C 1
ATOM 637 O O . GLY A 1 84 ? -36.775 4.317 37.365 1.00 72.94 84 GLY A O 1
ATOM 638 N N . LYS A 1 85 ? -35.700 3.318 35.663 1.00 74.69 85 LYS A N 1
ATOM 639 C CA . LYS A 1 85 ? -36.473 2.066 35.716 1.00 74.69 85 LYS A CA 1
ATOM 640 C C . LYS A 1 85 ? -36.171 1.259 36.977 1.00 74.69 85 LYS A C 1
ATOM 642 O O . LYS A 1 85 ? -37.100 0.774 37.614 1.00 74.69 85 LYS A O 1
ATOM 647 N N . GLU A 1 86 ? -34.901 1.144 37.357 1.00 68.25 86 GLU A N 1
ATOM 648 C CA . GLU A 1 86 ? -34.485 0.420 38.562 1.00 68.25 86 GLU A CA 1
ATOM 649 C C . GLU A 1 86 ? -34.999 1.104 39.839 1.00 68.25 86 GLU A C 1
ATOM 651 O O . GLU A 1 86 ? -35.514 0.443 40.741 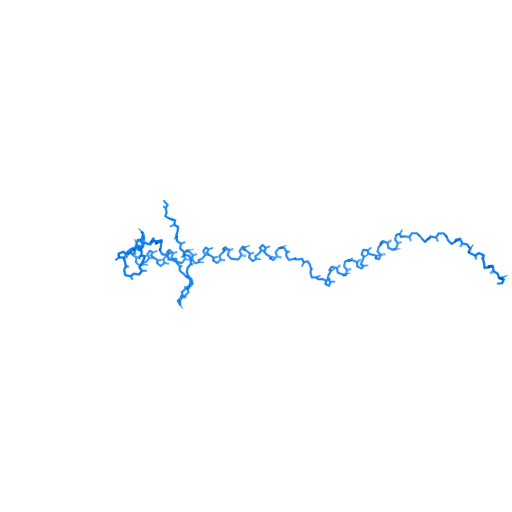1.00 68.25 86 GLU A O 1
ATOM 656 N N . ASN A 1 87 ? -34.964 2.440 39.895 1.00 66.06 87 ASN A N 1
ATOM 657 C CA . ASN A 1 87 ? -35.536 3.197 41.009 1.00 66.06 87 ASN A CA 1
ATOM 658 C C . ASN A 1 87 ? -37.069 3.132 41.053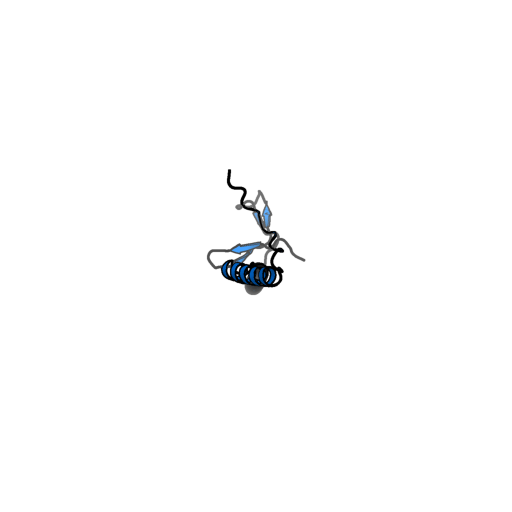 1.00 66.06 87 ASN A C 1
ATOM 660 O O . ASN A 1 87 ? -37.630 3.103 42.143 1.00 66.06 87 ASN A O 1
ATOM 664 N N . ALA A 1 88 ? -37.752 3.076 39.906 1.00 63.62 88 ALA A N 1
ATOM 665 C CA . ALA A 1 88 ? -39.204 2.896 39.862 1.00 63.62 88 ALA A CA 1
ATOM 666 C C . ALA A 1 88 ? -39.639 1.472 40.261 1.00 63.62 88 ALA A C 1
ATOM 668 O O . ALA A 1 88 ? -40.726 1.293 40.806 1.00 63.62 88 ALA A O 1
ATOM 669 N N . ALA A 1 89 ? -38.794 0.466 40.015 1.00 65.69 89 ALA A N 1
ATOM 670 C CA . ALA A 1 89 ? -39.018 -0.918 40.431 1.00 65.69 89 ALA A CA 1
ATOM 671 C C . ALA A 1 89 ? -38.665 -1.173 41.910 1.00 65.69 89 ALA A C 1
ATOM 673 O O . ALA A 1 89 ? -39.084 -2.184 42.477 1.00 65.69 89 ALA A O 1
ATOM 674 N N . ARG A 1 90 ? -37.921 -0.267 42.562 1.00 59.22 90 ARG A N 1
ATOM 675 C CA . ARG A 1 90 ? -37.665 -0.330 44.006 1.00 59.22 90 ARG A CA 1
ATOM 676 C C . ARG A 1 90 ? -38.939 -0.009 44.784 1.00 59.22 90 ARG A C 1
ATOM 678 O O . ARG A 1 90 ? -39.340 1.144 44.916 1.00 59.22 90 ARG A O 1
ATOM 685 N N . THR A 1 91 ? -39.538 -1.031 45.389 1.00 66.12 91 THR A N 1
ATOM 686 C CA . THR A 1 91 ? -40.513 -0.844 46.469 1.00 66.12 91 THR A CA 1
ATOM 687 C C . THR A 1 91 ? -39.859 -0.105 47.633 1.00 66.12 91 THR A C 1
ATOM 689 O O . THR A 1 91 ? -38.779 -0.491 48.087 1.00 66.12 91 THR A O 1
ATOM 692 N N . ALA A 1 92 ? -40.516 0.957 48.109 1.00 62.38 92 ALA A N 1
ATOM 693 C CA . ALA A 1 92 ? -40.022 1.782 49.204 1.00 62.38 92 ALA A CA 1
ATOM 694 C C . ALA A 1 92 ? -39.685 0.917 50.436 1.00 62.38 92 ALA A C 1
ATOM 696 O O . ALA A 1 92 ? -40.489 0.054 50.805 1.00 62.38 92 ALA A O 1
ATOM 697 N N . PRO A 1 93 ? -38.530 1.135 51.095 1.00 61.97 93 PRO A N 1
ATOM 698 C CA . PRO A 1 93 ? -38.214 0.419 52.320 1.00 61.97 93 PRO A CA 1
ATOM 699 C C . PRO A 1 93 ? -39.294 0.719 53.365 1.00 61.97 93 PRO A C 1
ATOM 701 O O . PRO A 1 93 ? -39.718 1.866 53.528 1.00 61.97 93 PRO A O 1
ATOM 704 N N . ALA A 1 94 ? -39.768 -0.322 54.054 1.00 59.97 94 ALA A N 1
ATOM 705 C CA . ALA A 1 94 ? -40.780 -0.186 55.092 1.00 59.97 94 ALA A CA 1
ATOM 706 C C . ALA A 1 94 ? -40.276 0.796 56.159 1.00 59.97 94 ALA A C 1
ATOM 708 O O . ALA A 1 94 ? -39.318 0.500 56.874 1.00 59.97 94 ALA A O 1
ATOM 709 N N . LYS A 1 95 ? -40.914 1.972 56.250 1.00 53.09 95 LYS A N 1
ATOM 710 C CA . LYS A 1 95 ? -40.669 2.961 57.306 1.00 53.09 95 LYS A CA 1
ATOM 711 C C . LYS A 1 95 ? -40.856 2.282 58.664 1.00 53.09 95 LYS A C 1
ATOM 713 O O . LYS A 1 95 ? -41.983 2.157 59.142 1.00 53.09 95 LYS A O 1
ATOM 718 N N . LYS A 1 96 ? -39.769 1.864 59.311 1.00 54.72 96 LYS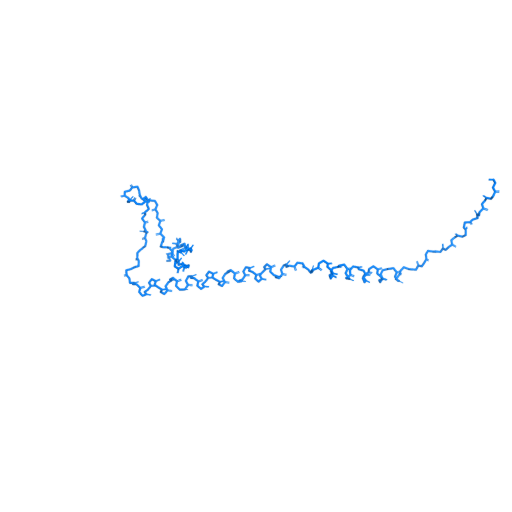 A N 1
ATOM 719 C CA . LYS A 1 96 ? -39.785 1.664 60.759 1.00 54.72 96 LYS A CA 1
ATOM 720 C C . LYS A 1 96 ? -39.722 3.053 61.386 1.00 54.72 96 LYS A C 1
ATOM 722 O O . LYS A 1 96 ? -38.827 3.830 61.079 1.00 54.72 96 LYS A O 1
ATOM 727 N N . LYS A 1 97 ? -40.736 3.377 62.193 1.00 53.72 97 LYS A N 1
ATOM 728 C CA . LYS A 1 97 ? -40.771 4.581 63.028 1.00 53.72 97 LYS A CA 1
ATOM 729 C C . LYS A 1 97 ? -39.532 4.567 63.930 1.00 53.72 97 LYS A C 1
ATOM 731 O O . LYS A 1 97 ? -39.444 3.708 64.802 1.00 53.72 97 LYS A O 1
ATOM 736 N N . GLU A 1 98 ? -38.599 5.488 63.722 1.00 47.78 98 GLU A N 1
ATOM 737 C CA . GLU A 1 98 ? -37.607 5.828 64.741 1.00 47.78 98 GLU A CA 1
ATOM 738 C C . GLU A 1 98 ? -38.335 6.578 65.859 1.00 47.78 98 GLU A C 1
ATOM 740 O O . GLU A 1 98 ? -38.939 7.630 65.635 1.00 47.78 98 GLU A O 1
ATOM 745 N N . ALA A 1 99 ? -38.351 5.984 67.053 1.00 56.12 99 ALA A N 1
ATOM 746 C CA . ALA A 1 99 ? -38.746 6.678 68.264 1.00 56.12 99 ALA A CA 1
ATOM 747 C C . ALA A 1 99 ? -37.661 7.715 68.573 1.00 56.12 99 ALA A C 1
ATOM 749 O O . ALA A 1 99 ? -36.498 7.368 68.769 1.00 56.12 99 ALA A O 1
ATOM 750 N N . ARG A 1 100 ? -38.054 8.988 68.554 1.00 50.31 100 ARG A N 1
ATOM 751 C CA . ARG A 1 100 ? -37.244 10.113 69.012 1.00 50.31 100 ARG A CA 1
ATOM 752 C C . ARG A 1 100 ? -37.148 10.002 70.536 1.00 50.31 100 ARG A C 1
ATOM 754 O O . ARG A 1 100 ? -38.164 10.160 71.207 1.00 50.31 100 ARG A O 1
ATOM 761 N N . ASP A 1 101 ? -35.975 9.643 71.043 1.00 53.41 101 ASP A N 1
ATOM 762 C CA . ASP A 1 101 ? -35.677 9.653 72.477 1.00 53.41 101 ASP A CA 1
ATOM 763 C C . ASP A 1 101 ? -35.184 11.062 72.837 1.00 53.41 101 ASP A C 1
ATOM 765 O O . ASP A 1 101 ? -34.099 11.471 72.418 1.00 53.41 101 ASP A O 1
ATOM 769 N N . ASP A 1 102 ? -36.039 11.833 73.513 1.00 51.28 102 ASP A N 1
ATOM 770 C CA . ASP A 1 102 ? -35.700 13.133 74.091 1.00 51.28 102 ASP A CA 1
ATOM 771 C C . ASP A 1 102 ? -35.066 12.891 75.470 1.00 51.28 102 ASP A C 1
ATOM 773 O O . ASP A 1 102 ? -35.760 12.527 76.426 1.00 51.28 102 ASP A O 1
ATOM 777 N N . ARG A 1 103 ? -33.754 13.129 75.586 1.00 50.22 103 ARG A N 1
ATOM 778 C CA . ARG A 1 103 ? -33.079 13.310 76.875 1.00 50.22 103 ARG A CA 1
ATOM 779 C C . ARG A 1 103 ? -31.935 14.306 76.794 1.00 50.22 103 ARG A C 1
ATOM 781 O O . ARG A 1 103 ? -31.156 14.230 75.820 1.00 50.22 103 ARG A O 1
#